Protein AF-A0A3P6Z8D6-F1 (afdb_monomer_lite)

Secondary structure (DSSP, 8-state):
------EEEEE--GGGTGGGHHHHHHHHHHHHHHHHHHT---S-SEEEEEEES--SSSEE--TTEEEEEHHHH---TTT--HHHHHHHHHHHHHHHHHHHHHHHHHHHHHHHHHH--S----------SHHHHHTTSSHIIIIIIIIIIIHHH--

Foldseek 3Di:
DDAQPAAEEEADDPVQVVQLVLLRVLLSVLQVVLCVVVVHHQPDSYAYEYEDCDDPDQWAQDASYTYGHCQLRGADPVPGDVVSVVSNSVVSNVSSVVSSVVVCCVVVVVVCVVVCPDDDDDDDDDDDDPVVVVVCPDCCNVPVCVPPPPVVVVD

Radius of gyration: 17.93 Å; chains: 1; bounding box: 48×35×44 Å

Structure (mmCIF, N/CA/C/O backbone):
data_AF-A0A3P6Z8D6-F1
#
_entry.id   AF-A0A3P6Z8D6-F1
#
loop_
_atom_site.group_PDB
_atom_site.id
_atom_site.type_symbol
_atom_site.label_atom_id
_atom_site.label_alt_id
_atom_site.label_comp_id
_atom_site.label_asym_id
_atom_site.label_entity_id
_atom_site.label_seq_id
_atom_site.pdbx_PDB_ins_code
_atom_site.Cartn_x
_atom_site.Cartn_y
_atom_site.Cartn_z
_atom_site.occupancy
_atom_site.B_iso_or_equiv
_atom_site.auth_seq_id
_atom_site.auth_comp_id
_atom_site.auth_asym_id
_atom_site.auth_atom_id
_atom_site.pdbx_PDB_model_num
ATOM 1 N N . MET A 1 1 ? -8.417 -19.947 -15.093 1.00 36.62 1 MET A N 1
ATOM 2 C CA . MET A 1 1 ? -7.262 -20.228 -14.216 1.00 36.62 1 MET A CA 1
ATOM 3 C C . MET A 1 1 ? -7.699 -19.864 -12.807 1.00 36.62 1 MET A C 1
ATOM 5 O O . MET A 1 1 ? -8.327 -18.826 -12.666 1.00 36.62 1 MET A O 1
ATOM 9 N N . ALA A 1 2 ? -7.530 -20.737 -11.813 1.00 39.41 2 ALA A N 1
ATOM 10 C CA . ALA A 1 2 ? -7.890 -20.403 -10.435 1.00 39.41 2 ALA A CA 1
ATOM 11 C C . ALA A 1 2 ? -6.704 -19.657 -9.815 1.00 39.41 2 ALA A C 1
ATOM 13 O O . ALA A 1 2 ? -5.696 -20.289 -9.508 1.00 39.41 2 ALA A O 1
ATOM 14 N N . PHE A 1 3 ? -6.798 -18.332 -9.718 1.00 51.72 3 PHE A N 1
ATOM 15 C CA . PHE A 1 3 ? -5.825 -17.532 -8.978 1.00 51.72 3 PHE A CA 1
ATOM 16 C C . PHE A 1 3 ? -5.919 -17.913 -7.494 1.00 51.72 3 PHE A C 1
ATOM 18 O O . PHE A 1 3 ? -7.019 -18.096 -6.960 1.00 51.72 3 PHE A O 1
ATOM 25 N N . LEU A 1 4 ? -4.771 -18.156 -6.856 1.00 52.88 4 LEU A N 1
ATOM 26 C CA . LEU A 1 4 ? -4.714 -18.478 -5.433 1.00 52.88 4 LEU A CA 1
ATOM 27 C C . LEU A 1 4 ? -5.310 -17.300 -4.649 1.00 52.88 4 LEU A C 1
ATOM 29 O O . LEU A 1 4 ? -4.964 -16.153 -4.894 1.00 52.88 4 LEU A O 1
ATOM 33 N N . CYS A 1 5 ? -6.191 -17.573 -3.686 1.00 60.53 5 CYS A N 1
ATOM 34 C CA . CYS A 1 5 ? -6.684 -16.538 -2.781 1.00 60.53 5 CYS A CA 1
ATOM 35 C C . CYS A 1 5 ? -5.549 -16.140 -1.827 1.00 60.53 5 CYS A C 1
ATOM 37 O O . CYS A 1 5 ? -5.346 -16.798 -0.806 1.00 60.53 5 CYS A O 1
ATOM 39 N N . ILE A 1 6 ? -4.805 -15.091 -2.173 1.00 74.25 6 ILE A N 1
ATOM 40 C CA . ILE A 1 6 ? -3.710 -14.559 -1.355 1.00 74.25 6 ILE A CA 1
ATOM 41 C C . ILE A 1 6 ? -4.269 -14.123 0.001 1.00 74.25 6 ILE A C 1
ATOM 43 O O . ILE A 1 6 ? -5.298 -13.441 0.089 1.00 74.25 6 ILE A O 1
ATOM 47 N N . GLN A 1 7 ? -3.600 -14.523 1.082 1.00 84.06 7 GLN A N 1
ATOM 48 C CA . GLN A 1 7 ? -3.992 -14.121 2.424 1.00 84.06 7 GLN A CA 1
ATOM 49 C C . GLN A 1 7 ? -3.543 -12.682 2.684 1.00 84.06 7 GLN A C 1
ATOM 51 O O . GLN A 1 7 ? -2.370 -12.416 2.938 1.00 84.06 7 GLN A O 1
ATOM 56 N N . PHE A 1 8 ? -4.494 -11.754 2.646 1.00 89.44 8 PHE A N 1
ATOM 57 C CA . PHE A 1 8 ? -4.238 -10.343 2.900 1.00 89.44 8 PHE A CA 1
ATOM 58 C C . PHE A 1 8 ? -4.706 -9.944 4.302 1.00 89.44 8 PHE A C 1
ATOM 60 O O . PHE A 1 8 ? -5.876 -10.154 4.640 1.00 89.44 8 PHE A O 1
ATOM 67 N N . THR A 1 9 ? -3.819 -9.350 5.102 1.00 93.56 9 THR A N 1
ATOM 68 C CA . THR A 1 9 ? -4.117 -8.955 6.490 1.00 93.56 9 THR A CA 1
ATOM 69 C C . THR A 1 9 ? -3.678 -7.522 6.753 1.00 93.56 9 THR A C 1
ATOM 71 O O . THR A 1 9 ? -2.640 -7.084 6.263 1.00 93.56 9 THR A O 1
ATOM 74 N N . VAL A 1 10 ? -4.447 -6.792 7.564 1.00 94.88 10 VAL A N 1
ATOM 75 C CA . VAL A 1 10 ? -4.071 -5.454 8.034 1.00 94.88 10 VAL A CA 1
ATOM 76 C C . VAL A 1 10 ? -3.938 -5.458 9.550 1.00 94.88 10 VAL A C 1
ATOM 78 O O . VAL A 1 10 ? -4.840 -5.883 10.270 1.00 94.88 10 VAL A O 1
ATOM 81 N N . TRP A 1 11 ? -2.799 -4.973 10.026 1.00 95.44 11 TRP A N 1
ATOM 82 C CA . TRP A 1 11 ? -2.441 -4.857 11.428 1.00 95.44 11 TRP A CA 1
ATOM 83 C C . TRP A 1 11 ? -2.478 -3.388 11.821 1.00 95.44 11 TRP A C 1
ATOM 85 O O . TRP A 1 11 ? -1.777 -2.558 11.247 1.00 95.44 11 TRP A O 1
ATOM 95 N N . ALA A 1 12 ? -3.291 -3.063 12.816 1.00 94.94 12 ALA A N 1
ATOM 96 C CA . ALA A 1 12 ? -3.405 -1.720 13.363 1.00 94.94 12 ALA A CA 1
ATOM 97 C C . ALA A 1 12 ? -3.603 -1.795 14.877 1.00 94.94 12 ALA A C 1
ATOM 99 O O . ALA A 1 12 ? -3.848 -2.869 15.439 1.00 94.94 12 ALA A O 1
ATOM 100 N N . ARG A 1 13 ? -3.510 -0.646 15.552 1.00 93.44 13 ARG A N 1
ATOM 101 C CA . ARG A 1 13 ? -3.889 -0.570 16.963 1.00 93.44 13 ARG A CA 1
ATOM 102 C C . ARG A 1 13 ? -5.370 -0.955 17.137 1.00 93.44 13 ARG A C 1
ATOM 104 O O . ARG A 1 13 ? -6.168 -0.685 16.237 1.00 93.44 13 ARG A O 1
ATOM 111 N N . PRO A 1 14 ? -5.761 -1.563 18.274 1.00 91.69 14 PRO A N 1
ATOM 112 C CA . PRO A 1 14 ? -7.126 -2.061 18.467 1.00 91.69 14 PRO A CA 1
ATOM 113 C C . PRO A 1 14 ? -8.220 -0.999 18.294 1.00 91.69 14 PRO A C 1
ATOM 115 O O . PRO A 1 14 ? -9.321 -1.321 17.863 1.00 91.69 14 PRO A O 1
ATOM 118 N N . ASP A 1 15 ? -7.917 0.261 18.605 1.00 92.69 15 ASP A N 1
ATOM 119 C CA . ASP A 1 15 ? -8.805 1.416 18.442 1.00 92.69 15 ASP A CA 1
ATOM 120 C C . ASP A 1 15 ? -9.022 1.831 16.977 1.00 92.69 15 ASP A C 1
ATOM 122 O O . ASP A 1 15 ? -9.997 2.516 16.681 1.00 92.69 15 ASP A O 1
ATOM 126 N N . LEU A 1 16 ? -8.148 1.404 16.061 1.00 90.56 16 LEU A N 1
ATOM 127 C CA . LEU A 1 16 ? -8.155 1.791 14.646 1.00 90.56 16 LEU A CA 1
ATOM 128 C C . LEU A 1 16 ? -8.543 0.650 13.696 1.00 9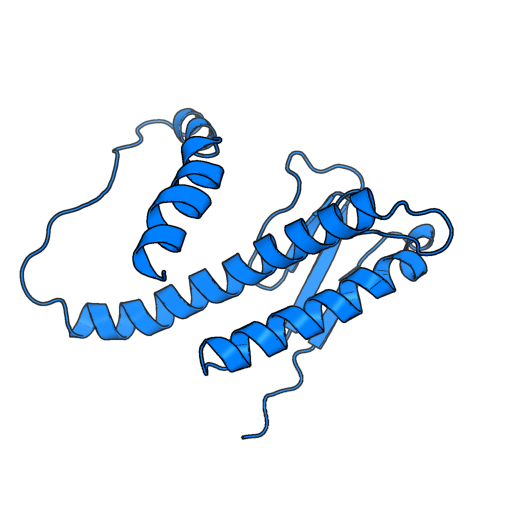0.56 16 LEU A C 1
ATOM 130 O O . LEU A 1 16 ? -8.582 0.856 12.485 1.00 90.56 16 LEU A O 1
ATOM 134 N N . ILE A 1 17 ? -8.828 -0.548 14.215 1.00 90.00 17 ILE A N 1
ATOM 135 C CA . ILE A 1 17 ? -9.023 -1.746 13.386 1.00 90.00 17 ILE A CA 1
ATOM 136 C C . ILE A 1 17 ? -10.225 -1.635 12.438 1.00 90.00 17 ILE A C 1
ATOM 138 O O . ILE A 1 17 ? -10.153 -2.084 11.300 1.00 90.00 17 ILE A O 1
ATOM 142 N N . THR A 1 18 ? -11.303 -0.974 12.862 1.00 90.56 18 THR A N 1
ATOM 143 C CA . THR A 1 18 ? -12.493 -0.737 12.028 1.00 90.56 18 THR A CA 1
ATOM 144 C C . THR A 1 18 ? -12.193 0.209 10.867 1.00 90.56 18 THR A C 1
ATOM 146 O O . THR A 1 18 ? -12.662 0.005 9.754 1.00 90.56 18 THR A O 1
ATOM 149 N N . ALA A 1 19 ? -11.345 1.213 11.088 1.00 90.62 19 ALA A N 1
ATOM 150 C CA . ALA A 1 19 ? -10.907 2.142 10.048 1.00 90.62 19 ALA A CA 1
ATOM 151 C C . ALA A 1 19 ? -9.837 1.541 9.107 1.00 90.62 19 ALA A C 1
ATOM 153 O O . ALA A 1 19 ? -9.450 2.169 8.121 1.00 90.62 19 ALA A O 1
ATOM 154 N N . ALA A 1 20 ? -9.353 0.327 9.392 1.00 92.88 20 ALA A N 1
ATOM 155 C CA . ALA A 1 20 ? -8.427 -0.410 8.535 1.00 92.88 20 ALA A CA 1
ATOM 156 C C . ALA A 1 20 ? -9.139 -1.266 7.466 1.00 92.88 20 ALA A C 1
ATOM 158 O O . ALA A 1 20 ? -8.488 -1.736 6.533 1.00 92.88 20 ALA A O 1
ATOM 159 N N . GLU A 1 21 ? -10.463 -1.449 7.561 1.00 92.75 21 GLU A N 1
ATOM 160 C CA . GLU A 1 21 ? -11.252 -2.250 6.609 1.00 92.75 21 GLU A CA 1
ATOM 161 C C . GLU A 1 21 ? -11.130 -1.727 5.173 1.00 92.75 21 GLU A C 1
ATOM 163 O O . GLU A 1 21 ? -10.927 -2.502 4.240 1.00 92.75 21 GLU A O 1
ATOM 168 N N . PHE A 1 22 ? -11.136 -0.401 4.999 1.00 92.88 22 PHE A N 1
ATOM 169 C CA . PHE A 1 22 ? -10.933 0.221 3.691 1.00 92.88 22 PHE A CA 1
ATOM 170 C C . PHE A 1 22 ? -9.600 -0.189 3.051 1.00 92.88 22 PHE A C 1
ATOM 172 O O . PHE A 1 22 ? -9.546 -0.497 1.861 1.00 92.88 22 PHE A O 1
ATOM 179 N N . ALA A 1 23 ? -8.526 -0.215 3.843 1.00 94.19 23 ALA A N 1
ATOM 180 C CA . ALA A 1 23 ? -7.202 -0.584 3.366 1.00 94.19 23 ALA A CA 1
ATOM 181 C C . ALA A 1 23 ? -7.141 -2.066 2.963 1.00 94.19 23 ALA A C 1
ATOM 183 O O . ALA A 1 23 ? -6.550 -2.400 1.938 1.00 94.19 23 ALA A O 1
ATOM 184 N N . LEU A 1 24 ? -7.791 -2.943 3.736 1.00 93.62 24 LEU A N 1
ATOM 185 C CA . LEU A 1 24 ? -7.881 -4.376 3.454 1.00 93.62 24 LEU A CA 1
ATOM 186 C C . LEU A 1 24 ? -8.569 -4.654 2.110 1.00 93.62 24 LEU A C 1
ATOM 188 O O . LEU A 1 24 ? -8.048 -5.418 1.295 1.00 93.62 24 LEU A O 1
ATOM 192 N N . ASP A 1 25 ? -9.727 -4.039 1.879 1.00 93.62 25 ASP A N 1
ATOM 193 C CA . ASP A 1 25 ? -10.503 -4.253 0.655 1.00 93.62 25 ASP A CA 1
ATOM 194 C C . ASP A 1 25 ? -9.805 -3.659 -0.571 1.00 93.62 25 ASP A C 1
ATOM 196 O O . ASP A 1 25 ? -9.755 -4.278 -1.641 1.00 93.62 25 ASP A O 1
ATOM 200 N N . LEU A 1 26 ? -9.209 -2.476 -0.407 1.00 93.56 26 LEU A N 1
ATOM 201 C CA . LEU A 1 26 ? -8.453 -1.833 -1.468 1.00 93.56 26 LEU A CA 1
ATOM 202 C C . LEU A 1 26 ? -7.209 -2.646 -1.849 1.00 93.56 26 LEU A C 1
ATOM 204 O O . LEU A 1 26 ? -6.977 -2.864 -3.036 1.00 93.56 26 LEU A O 1
ATOM 208 N N . GLY A 1 27 ? -6.447 -3.140 -0.869 1.00 91.62 27 GLY A N 1
ATOM 209 C CA . GLY A 1 27 ? -5.241 -3.932 -1.117 1.00 91.62 27 GLY A CA 1
ATOM 210 C C . GLY A 1 27 ? -5.522 -5.194 -1.935 1.00 91.62 27 GLY A C 1
ATOM 211 O O . GLY A 1 27 ? -4.846 -5.448 -2.930 1.00 91.62 27 GLY A O 1
ATOM 212 N N . LYS A 1 28 ? -6.591 -5.928 -1.596 1.00 91.44 28 LYS A N 1
ATOM 213 C CA . LYS A 1 28 ? -7.048 -7.089 -2.383 1.00 91.44 28 LYS A CA 1
ATOM 214 C C . LYS A 1 28 ? -7.424 -6.709 -3.812 1.00 91.44 28 LYS A C 1
ATOM 216 O O . LYS A 1 28 ? -7.095 -7.426 -4.750 1.00 91.44 28 LYS A O 1
ATOM 221 N N . THR A 1 29 ? -8.120 -5.585 -3.975 1.00 92.06 29 THR A N 1
ATOM 222 C CA . THR A 1 29 ? -8.548 -5.102 -5.295 1.00 92.06 29 THR A CA 1
ATOM 223 C C . THR A 1 29 ? -7.347 -4.762 -6.178 1.00 92.06 29 THR A C 1
ATOM 225 O O . THR A 1 29 ? -7.339 -5.122 -7.351 1.00 92.06 29 THR A O 1
ATOM 228 N N . ILE A 1 30 ? -6.332 -4.099 -5.619 1.00 90.62 30 ILE A N 1
ATOM 229 C CA . ILE A 1 30 ? -5.126 -3.691 -6.351 1.00 90.62 30 ILE A CA 1
ATOM 230 C C . ILE A 1 30 ? -4.290 -4.904 -6.761 1.00 90.62 30 ILE A C 1
ATOM 232 O O . ILE A 1 30 ? -3.863 -4.968 -7.908 1.00 90.62 30 ILE A O 1
ATOM 236 N N . ILE A 1 31 ? -4.093 -5.877 -5.865 1.00 87.38 31 ILE A N 1
ATOM 237 C CA . ILE A 1 31 ? -3.351 -7.099 -6.205 1.00 87.38 31 ILE A CA 1
ATOM 238 C C . ILE A 1 31 ? -4.046 -7.851 -7.339 1.00 87.38 31 ILE A C 1
ATOM 240 O O . ILE A 1 31 ? -3.403 -8.148 -8.338 1.00 87.38 31 ILE A O 1
ATOM 244 N N . ASN A 1 32 ? -5.360 -8.080 -7.239 1.00 87.88 32 ASN A N 1
ATOM 245 C CA . ASN A 1 32 ? -6.105 -8.746 -8.312 1.00 87.88 32 ASN A CA 1
ATOM 246 C C . ASN A 1 32 ? -5.977 -7.983 -9.641 1.00 87.88 32 ASN A C 1
ATOM 248 O O . ASN A 1 32 ? -5.815 -8.591 -10.693 1.00 87.88 32 ASN A O 1
ATOM 252 N N . PHE A 1 33 ? -6.018 -6.645 -9.595 1.00 88.00 33 PHE A N 1
ATOM 253 C CA . PHE A 1 33 ? -5.803 -5.816 -10.779 1.00 88.00 33 PHE A CA 1
ATOM 254 C C . PHE A 1 33 ? -4.417 -6.041 -11.393 1.00 88.00 33 PHE A C 1
ATOM 256 O O . PHE A 1 33 ? -4.324 -6.167 -12.610 1.00 88.00 33 PHE A O 1
ATOM 263 N N . PHE A 1 34 ? -3.351 -6.091 -10.592 1.00 84.50 34 PHE A N 1
ATOM 264 C CA . PHE A 1 34 ? -2.002 -6.316 -11.109 1.00 84.50 34 PHE A CA 1
ATOM 265 C C . PHE A 1 34 ? -1.781 -7.747 -11.601 1.00 84.50 34 PHE A C 1
ATOM 267 O O . PHE A 1 34 ? -1.142 -7.918 -12.639 1.00 84.50 34 PHE A O 1
ATOM 274 N N . GLU A 1 35 ? -2.351 -8.753 -10.933 1.00 84.12 35 GLU A N 1
ATOM 275 C CA . GLU A 1 35 ? -2.328 -10.137 -11.420 1.00 84.12 35 GLU A CA 1
ATOM 276 C C . GLU A 1 35 ? -2.981 -10.253 -12.803 1.00 84.12 35 GLU A C 1
ATOM 278 O O . GLU A 1 35 ? -2.404 -10.845 -13.719 1.00 84.12 35 GLU A O 1
ATOM 283 N N . ASP A 1 36 ? -4.154 -9.635 -12.973 1.00 86.12 36 ASP A N 1
ATOM 284 C CA . ASP A 1 36 ? -4.867 -9.598 -14.251 1.00 86.12 36 ASP A CA 1
ATOM 285 C C . ASP A 1 36 ? -4.108 -8.772 -15.302 1.00 86.12 36 ASP A C 1
ATOM 287 O O . ASP A 1 36 ? -4.031 -9.162 -16.465 1.00 86.12 36 ASP A O 1
ATOM 291 N N . TYR A 1 37 ? -3.537 -7.630 -14.908 1.00 84.00 37 TYR A N 1
ATOM 292 C CA . TYR A 1 37 ? -2.860 -6.705 -15.818 1.00 84.00 37 TYR A CA 1
ATOM 293 C C . TYR A 1 37 ? -1.537 -7.260 -16.355 1.00 84.00 37 TYR A C 1
ATOM 295 O O . TYR A 1 37 ? -1.243 -7.113 -17.541 1.00 84.00 37 TYR A O 1
ATOM 303 N N . PHE A 1 38 ? -0.729 -7.881 -15.494 1.00 80.44 38 PHE A N 1
ATOM 304 C CA . PHE A 1 38 ? 0.548 -8.480 -15.887 1.00 80.44 38 PHE A CA 1
ATOM 305 C C . PHE A 1 38 ? 0.409 -9.928 -16.365 1.00 80.44 38 PHE A C 1
ATOM 307 O O . PHE A 1 38 ? 1.390 -10.487 -16.851 1.00 80.44 38 PHE A O 1
ATOM 314 N N . GLU A 1 39 ? -0.779 -10.527 -16.237 1.00 83.38 39 GLU A N 1
ATOM 315 C CA . GLU A 1 39 ? -1.048 -11.945 -16.509 1.00 83.38 39 GLU A CA 1
ATOM 316 C C . GLU A 1 39 ? -0.111 -12.888 -15.731 1.00 83.38 39 GLU A C 1
ATOM 318 O O . GLU A 1 39 ? 0.271 -13.967 -16.196 1.00 83.38 39 GLU A O 1
ATOM 323 N N . LEU A 1 40 ? 0.276 -12.481 -14.522 1.00 80.62 40 LEU A N 1
ATOM 324 C CA . LEU A 1 40 ? 1.174 -13.231 -13.659 1.00 80.62 40 LEU A CA 1
ATOM 325 C C . LEU A 1 40 ? 0.576 -13.351 -12.262 1.00 80.62 40 LEU A C 1
ATOM 327 O O . LEU A 1 40 ? 0.091 -12.378 -11.700 1.00 80.62 40 LEU A O 1
ATOM 331 N N . ALA A 1 41 ? 0.656 -14.550 -11.688 1.00 82.69 41 ALA A N 1
ATOM 332 C CA . ALA A 1 41 ? 0.220 -14.766 -10.317 1.00 82.69 41 ALA A CA 1
ATOM 333 C C . ALA A 1 41 ? 1.169 -14.072 -9.336 1.00 82.69 41 ALA A C 1
ATOM 335 O O . ALA A 1 41 ? 2.394 -14.144 -9.490 1.00 82.69 41 ALA A O 1
ATOM 336 N N . TYR A 1 42 ? 0.601 -13.472 -8.298 1.00 82.12 42 TYR A N 1
ATOM 337 C CA . TYR A 1 42 ? 1.358 -12.877 -7.215 1.00 82.12 42 TYR A CA 1
ATOM 338 C C . TYR A 1 42 ? 2.222 -13.955 -6.533 1.00 82.12 42 TYR A C 1
ATOM 340 O O . TYR A 1 42 ? 1.738 -15.053 -6.236 1.00 82.12 42 TYR A O 1
ATOM 348 N N . PRO A 1 43 ? 3.514 -13.690 -6.278 1.00 78.94 43 PRO A N 1
ATOM 349 C CA . PRO A 1 43 ? 4.459 -14.731 -5.870 1.00 78.94 43 PRO A CA 1
ATOM 350 C C . PRO A 1 43 ? 4.277 -15.217 -4.432 1.00 78.94 43 PRO A C 1
ATOM 352 O O . PRO A 1 43 ? 4.765 -16.296 -4.092 1.00 78.94 43 PRO A O 1
ATOM 355 N N . LEU A 1 44 ? 3.662 -14.410 -3.566 1.00 84.44 44 LEU A N 1
ATOM 356 C CA . LEU A 1 44 ? 3.554 -14.713 -2.144 1.00 84.44 44 LEU A CA 1
ATOM 357 C C . LEU A 1 44 ? 2.171 -15.251 -1.795 1.00 84.44 44 LEU A C 1
ATOM 359 O O . LEU A 1 44 ? 1.147 -14.761 -2.255 1.00 84.44 44 LEU A O 1
ATOM 363 N N . GLU A 1 45 ? 2.143 -16.211 -0.877 1.00 86.00 45 GLU A N 1
ATOM 364 C CA . GLU A 1 45 ? 0.892 -16.758 -0.343 1.00 86.00 45 GLU A CA 1
ATOM 365 C C . GLU A 1 45 ? 0.175 -15.772 0.595 1.00 86.00 45 GLU A C 1
ATOM 367 O O . GLU A 1 45 ? -1.026 -15.907 0.844 1.00 86.00 45 GLU A O 1
ATOM 372 N N . LYS A 1 46 ? 0.906 -14.775 1.118 1.00 88.50 46 LYS A N 1
ATOM 373 C CA . LYS A 1 46 ? 0.378 -13.755 2.023 1.00 88.50 46 LYS A CA 1
ATOM 374 C C . LYS A 1 46 ? 1.040 -12.389 1.847 1.00 88.50 46 LYS A C 1
ATOM 376 O O . LYS A 1 46 ? 2.235 -12.316 1.560 1.00 88.50 46 LYS A O 1
ATOM 381 N N . THR A 1 47 ? 0.276 -11.348 2.165 1.00 91.50 47 THR A N 1
ATOM 382 C CA . THR A 1 47 ? 0.757 -9.967 2.291 1.00 91.50 47 THR A CA 1
ATOM 383 C C . THR A 1 47 ? 0.129 -9.315 3.514 1.00 91.50 47 THR A C 1
ATOM 385 O O . THR A 1 47 ? -1.093 -9.305 3.682 1.00 91.50 47 THR A O 1
ATOM 388 N N . ASP A 1 48 ? 0.976 -8.769 4.380 1.00 94.69 48 ASP A N 1
ATOM 389 C CA . ASP A 1 48 ? 0.571 -8.050 5.581 1.00 94.69 48 ASP A CA 1
ATOM 390 C C . ASP A 1 48 ? 0.765 -6.536 5.372 1.00 94.69 48 ASP A C 1
ATOM 392 O O . ASP A 1 48 ? 1.800 -6.112 4.868 1.00 94.69 48 ASP A O 1
ATOM 396 N N . MET A 1 49 ? -0.200 -5.710 5.788 1.00 95.12 49 MET A N 1
ATOM 397 C CA . MET A 1 49 ? -0.030 -4.256 5.915 1.00 95.12 49 MET A CA 1
ATOM 398 C C . MET A 1 49 ? -0.018 -3.867 7.390 1.00 95.12 49 MET A C 1
ATOM 400 O O . MET A 1 49 ? -0.955 -4.185 8.116 1.00 95.12 49 MET A O 1
ATOM 404 N N . LEU A 1 50 ? 1.019 -3.173 7.846 1.00 95.31 50 LEU A N 1
ATOM 405 C CA . LEU A 1 50 ? 1.194 -2.782 9.242 1.00 95.31 50 LEU A CA 1
ATOM 406 C C . LEU A 1 50 ? 1.110 -1.263 9.399 1.00 95.31 50 LEU A C 1
ATOM 408 O O . LEU A 1 50 ? 1.968 -0.537 8.901 1.00 95.31 50 LEU A O 1
ATOM 412 N N . ALA A 1 51 ? 0.121 -0.787 10.153 1.00 94.88 51 ALA A N 1
ATOM 413 C CA . ALA A 1 51 ? 0.027 0.604 10.575 1.00 94.88 51 ALA A CA 1
ATOM 414 C C . ALA A 1 51 ? 0.899 0.854 11.811 1.00 94.88 51 ALA A C 1
ATOM 416 O O . ALA A 1 51 ? 0.680 0.260 12.870 1.00 94.88 51 ALA A O 1
ATOM 417 N N . VAL A 1 52 ? 1.854 1.777 11.699 1.00 93.75 52 VAL A N 1
ATOM 418 C CA . VAL A 1 52 ? 2.700 2.222 12.811 1.00 93.75 52 VAL A CA 1
ATOM 419 C C . VAL A 1 52 ? 2.428 3.694 13.177 1.00 93.75 52 VAL A C 1
ATOM 421 O O . VAL A 1 52 ? 2.331 4.546 12.284 1.00 93.75 52 VAL A O 1
ATOM 424 N N . PRO A 1 53 ? 2.344 4.045 14.481 1.00 88.06 53 PRO A N 1
ATOM 425 C CA . PRO A 1 53 ? 2.075 5.422 14.920 1.00 88.06 53 PRO A CA 1
ATOM 426 C C . PRO A 1 53 ? 3.168 6.415 14.511 1.00 88.06 53 PRO A C 1
ATOM 428 O O . PRO A 1 53 ? 2.905 7.582 14.212 1.00 88.06 53 PRO A O 1
ATOM 431 N N . HIS A 1 54 ? 4.419 5.952 14.509 1.00 83.88 54 HIS A N 1
ATOM 432 C CA . HIS A 1 54 ? 5.592 6.762 14.212 1.00 83.88 54 HIS A CA 1
ATOM 433 C C . HIS A 1 54 ? 6.481 6.045 13.203 1.00 83.88 54 HIS A C 1
ATOM 435 O O . HIS A 1 54 ? 7.083 5.018 13.504 1.00 83.88 54 HIS A O 1
ATOM 441 N N . PHE A 1 55 ? 6.568 6.623 12.009 1.00 82.00 55 PHE A N 1
ATOM 442 C CA . PHE A 1 55 ? 7.418 6.147 10.92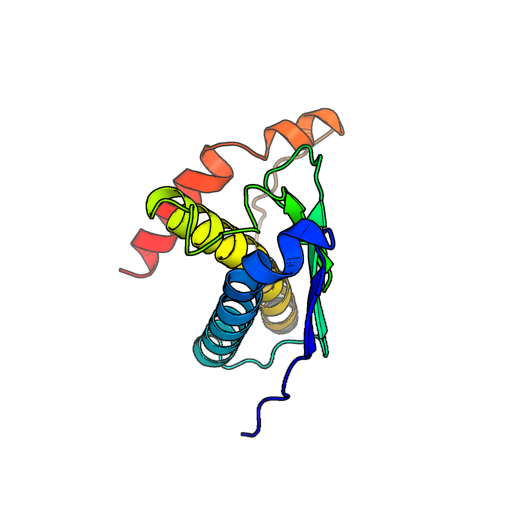7 1.00 82.00 55 PHE A CA 1
ATOM 443 C C . PHE A 1 55 ? 8.029 7.341 10.213 1.00 82.00 55 PHE A C 1
ATOM 445 O O . PHE A 1 55 ? 7.322 8.319 9.978 1.00 82.00 55 PHE A O 1
ATOM 452 N N . ALA A 1 56 ? 9.326 7.296 9.904 1.00 76.88 56 ALA A N 1
ATOM 453 C CA . ALA A 1 56 ? 10.014 8.423 9.275 1.00 76.88 56 ALA A CA 1
ATOM 454 C C . ALA A 1 56 ? 9.483 8.679 7.856 1.00 76.88 56 ALA A C 1
ATOM 456 O O . ALA A 1 56 ? 9.151 9.817 7.520 1.00 76.88 56 ALA A O 1
ATOM 457 N N . ALA A 1 57 ? 9.302 7.613 7.075 1.00 78.19 57 ALA A N 1
ATOM 458 C CA . ALA A 1 57 ? 8.703 7.665 5.747 1.00 78.19 57 ALA A CA 1
ATOM 459 C C . ALA A 1 57 ? 7.160 7.666 5.799 1.00 78.19 57 ALA A C 1
ATOM 461 O O . ALA A 1 57 ? 6.540 7.606 6.871 1.00 78.19 57 ALA A O 1
ATOM 462 N N . GLY A 1 58 ? 6.535 7.803 4.626 1.00 77.38 58 GLY A N 1
ATOM 463 C CA . GLY A 1 58 ? 5.085 7.667 4.459 1.00 77.38 58 GLY A CA 1
ATOM 464 C C . GLY A 1 58 ? 4.6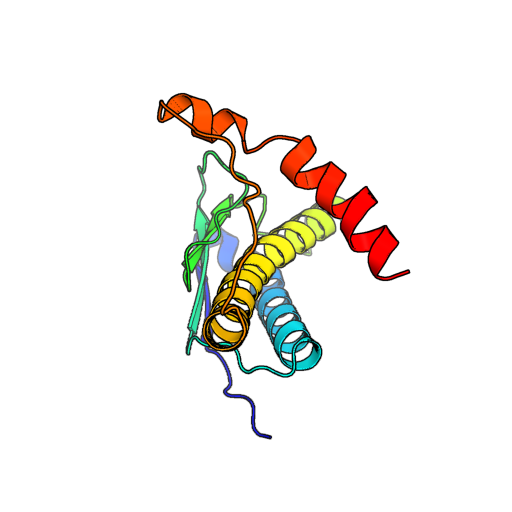39 6.206 4.506 1.00 77.38 58 GLY A C 1
ATOM 465 O O . GLY A 1 58 ? 3.652 5.894 5.173 1.00 77.38 58 GLY A O 1
ATOM 466 N N . ALA A 1 59 ? 5.396 5.332 3.853 1.00 87.44 59 ALA A N 1
ATOM 467 C CA . ALA A 1 59 ? 5.287 3.883 3.896 1.00 87.44 59 ALA A CA 1
ATOM 468 C C . ALA A 1 59 ? 6.613 3.260 3.413 1.00 87.44 59 ALA A C 1
ATOM 470 O O . ALA A 1 59 ? 7.563 4.006 3.154 1.00 87.44 59 ALA A O 1
ATOM 471 N N . MET A 1 60 ? 6.707 1.933 3.439 1.00 88.50 60 MET A N 1
ATOM 472 C CA . MET A 1 60 ? 7.867 1.160 3.008 1.00 88.50 60 MET A CA 1
ATOM 473 C C . MET A 1 60 ? 7.434 -0.230 2.525 1.00 88.50 60 MET A C 1
ATOM 475 O O . MET A 1 60 ? 6.709 -0.959 3.215 1.00 88.50 60 MET A O 1
ATOM 479 N N . GLU A 1 61 ? 7.969 -0.608 1.375 1.00 86.88 61 GLU A N 1
ATOM 480 C CA . GLU A 1 61 ? 7.589 -1.739 0.540 1.00 86.88 61 GLU A CA 1
ATOM 481 C C . GLU A 1 61 ? 8.268 -3.069 0.921 1.00 86.88 61 GLU A C 1
ATOM 483 O O . GLU A 1 61 ? 8.664 -3.852 0.051 1.00 86.88 61 GLU A O 1
ATOM 488 N N . ASN A 1 62 ? 8.447 -3.373 2.214 1.00 87.81 62 ASN A N 1
ATOM 489 C CA . ASN A 1 62 ? 9.113 -4.630 2.577 1.00 87.81 62 ASN A CA 1
ATOM 490 C C . ASN A 1 62 ? 8.315 -5.829 2.036 1.00 87.81 62 ASN A C 1
ATOM 492 O O . ASN A 1 62 ? 7.095 -5.912 2.185 1.00 87.81 62 ASN A O 1
ATOM 496 N N . TRP A 1 63 ? 9.017 -6.783 1.423 1.00 84.38 63 TRP A N 1
ATOM 497 C CA . TRP A 1 63 ? 8.362 -7.845 0.664 1.00 84.38 63 TRP A CA 1
ATOM 498 C C . TRP A 1 63 ? 7.474 -8.732 1.549 1.00 84.38 63 TRP A C 1
ATOM 500 O O . TRP A 1 63 ? 7.964 -9.390 2.470 1.00 84.38 63 TRP A O 1
ATOM 510 N N . GLY A 1 64 ? 6.164 -8.725 1.286 1.00 85.50 64 GLY A N 1
ATOM 511 C CA . GLY A 1 64 ? 5.151 -9.449 2.064 1.00 85.50 64 GLY A CA 1
ATOM 512 C C . GLY A 1 64 ? 4.766 -8.807 3.406 1.00 85.50 64 GLY A C 1
ATOM 513 O O . GLY A 1 64 ? 3.865 -9.316 4.074 1.00 85.50 64 GLY A O 1
ATOM 514 N N . LEU A 1 65 ? 5.403 -7.698 3.801 1.00 92.25 65 LEU A N 1
ATOM 515 C CA . LEU A 1 65 ? 5.074 -6.914 4.996 1.00 92.25 65 LEU A CA 1
ATOM 516 C C . LEU A 1 65 ? 5.209 -5.417 4.701 1.00 92.25 65 LEU A C 1
ATOM 518 O O . LEU A 1 65 ? 6.221 -4.791 4.999 1.00 92.25 65 LEU A O 1
ATOM 522 N N . LEU A 1 66 ? 4.161 -4.826 4.157 1.00 93.44 66 LEU A N 1
ATOM 523 C CA . LEU A 1 66 ? 4.119 -3.406 3.850 1.00 93.44 66 LEU A CA 1
ATOM 524 C C . LEU A 1 66 ? 3.949 -2.599 5.144 1.00 93.44 66 LEU A C 1
ATOM 526 O O . LEU A 1 66 ? 3.020 -2.840 5.920 1.00 93.44 66 LEU A O 1
ATOM 530 N N . ILE A 1 67 ? 4.836 -1.640 5.400 1.00 93.19 67 ILE A N 1
ATOM 531 C CA . ILE A 1 67 ? 4.812 -0.825 6.621 1.00 93.19 67 ILE A CA 1
ATOM 532 C C . ILE A 1 67 ? 4.313 0.567 6.266 1.00 93.19 67 ILE A C 1
ATOM 534 O O . ILE A 1 67 ? 4.873 1.227 5.404 1.00 93.19 67 ILE A O 1
ATOM 538 N N . PHE A 1 68 ? 3.299 1.054 6.970 1.00 94.56 68 PHE A N 1
ATOM 539 C CA . PHE A 1 68 ? 2.702 2.359 6.714 1.00 94.56 68 PHE A CA 1
ATOM 540 C C . PHE A 1 68 ? 2.658 3.203 7.973 1.00 94.56 68 PHE A C 1
ATOM 542 O O . PHE A 1 68 ? 2.420 2.708 9.076 1.00 94.56 68 PHE A O 1
ATOM 549 N N . ARG A 1 69 ? 2.761 4.520 7.805 1.00 93.69 69 ARG A N 1
ATOM 550 C CA . ARG A 1 69 ? 2.303 5.436 8.847 1.00 93.69 69 ARG A CA 1
ATOM 551 C C . ARG A 1 69 ? 0.782 5.309 8.987 1.00 93.69 69 ARG A C 1
ATOM 553 O O . ARG A 1 69 ? 0.070 5.216 7.995 1.00 93.69 69 ARG A O 1
ATOM 560 N N . GLU A 1 70 ? 0.249 5.390 10.203 1.00 92.69 70 GLU A N 1
ATOM 561 C CA . GLU A 1 70 ? -1.212 5.338 10.416 1.00 92.69 70 GLU A CA 1
ATOM 562 C C . GLU A 1 70 ? -1.986 6.325 9.524 1.00 92.69 70 GLU A C 1
ATOM 564 O O . GLU A 1 70 ? -2.991 5.961 8.925 1.00 92.69 70 GLU A O 1
ATOM 569 N N . ALA A 1 71 ? -1.468 7.543 9.348 1.00 89.81 71 ALA A N 1
ATOM 570 C CA . ALA A 1 71 ? -2.078 8.580 8.513 1.00 89.81 71 ALA A CA 1
ATOM 571 C C . ALA A 1 71 ? -2.112 8.271 6.999 1.00 89.81 71 ALA A C 1
ATOM 573 O O . ALA A 1 71 ? -2.750 9.010 6.250 1.00 89.81 71 ALA A O 1
ATOM 574 N N . THR A 1 72 ? -1.386 7.250 6.532 1.00 91.31 72 THR A N 1
ATOM 575 C CA . THR A 1 72 ? -1.325 6.831 5.121 1.00 91.31 72 THR A CA 1
ATOM 576 C C . THR A 1 72 ? -1.947 5.458 4.873 1.00 91.31 72 THR A C 1
ATOM 578 O O . THR A 1 72 ? -2.091 5.091 3.712 1.00 91.31 72 THR A O 1
ATOM 581 N N . LEU A 1 73 ? -2.374 4.744 5.922 1.00 93.12 73 LEU A N 1
ATOM 582 C CA . LEU A 1 73 ? -3.089 3.466 5.807 1.00 93.12 73 LEU A CA 1
ATOM 583 C C . LEU A 1 73 ? -4.533 3.538 6.305 1.00 93.12 73 LEU A C 1
ATOM 585 O O . LEU A 1 73 ? -5.414 2.904 5.736 1.00 93.12 73 LEU A O 1
ATOM 589 N N . ILE A 1 74 ? -4.781 4.284 7.380 1.00 93.75 74 ILE A N 1
ATOM 590 C CA . ILE A 1 74 ? -6.063 4.270 8.080 1.00 93.75 74 ILE A CA 1
ATOM 591 C C . ILE A 1 74 ? -6.976 5.356 7.516 1.00 93.75 74 ILE A C 1
ATOM 593 O O . ILE A 1 74 ? -6.603 6.530 7.454 1.00 93.75 74 ILE A O 1
ATOM 597 N N . TRP A 1 75 ? -8.198 4.970 7.147 1.00 94.19 75 TRP A N 1
ATOM 598 C CA . TRP A 1 75 ? -9.234 5.901 6.717 1.00 94.19 75 TRP A CA 1
ATOM 599 C C . TRP A 1 75 ? -10.587 5.504 7.304 1.00 94.19 75 TRP A C 1
ATOM 601 O O . TRP A 1 75 ? -11.120 4.438 7.010 1.00 94.19 75 TRP A O 1
ATOM 611 N N . ASP A 1 76 ? -11.149 6.385 8.130 1.00 90.50 76 ASP A N 1
ATOM 612 C CA . ASP A 1 76 ? -12.476 6.197 8.710 1.00 90.50 76 ASP A CA 1
ATOM 613 C C . ASP A 1 76 ? -13.553 6.794 7.785 1.00 90.50 76 ASP A C 1
ATOM 615 O O . ASP A 1 76 ? -13.500 7.995 7.504 1.00 90.50 76 ASP A O 1
ATOM 619 N N . PRO A 1 77 ? -14.556 6.017 7.339 1.00 87.44 77 PRO A N 1
ATOM 620 C CA . PRO A 1 77 ? -15.649 6.533 6.518 1.00 87.44 77 PRO A CA 1
ATOM 621 C C . PRO A 1 77 ? -16.553 7.550 7.226 1.00 87.44 77 PRO A C 1
ATOM 623 O O . PRO A 1 77 ? -17.259 8.292 6.544 1.00 87.44 77 PRO A O 1
ATOM 626 N N . VAL A 1 78 ? -16.573 7.591 8.564 1.00 86.94 78 VAL A N 1
ATOM 627 C CA . VAL A 1 78 ? -17.452 8.493 9.328 1.00 86.94 78 VAL A CA 1
ATOM 628 C C . VAL A 1 78 ? -16.832 9.879 9.491 1.00 86.94 78 VAL A C 1
ATOM 630 O O . VAL A 1 78 ? -17.517 10.887 9.319 1.00 86.94 78 VAL A O 1
ATOM 633 N N . SER A 1 79 ? -15.547 9.938 9.843 1.00 86.69 79 SER A N 1
ATOM 634 C CA . SER A 1 79 ? -14.837 11.195 10.119 1.00 86.69 79 SER A CA 1
ATOM 635 C C . SER A 1 79 ? -13.883 11.641 9.005 1.00 86.69 79 SER A C 1
ATOM 637 O O . SER A 1 79 ? -13.457 12.799 8.981 1.00 86.69 79 SER A O 1
ATOM 639 N N . GLY A 1 80 ? -13.531 10.744 8.084 1.00 83.56 80 GLY A N 1
ATOM 640 C CA . GLY A 1 80 ? -12.535 10.976 7.049 1.00 83.56 80 GLY A CA 1
ATOM 641 C C . GLY A 1 80 ? -13.016 11.898 5.932 1.00 83.56 80 GLY A C 1
ATOM 642 O O . GLY A 1 80 ? -14.158 11.852 5.483 1.00 83.56 80 GLY A O 1
ATOM 643 N N . ILE A 1 81 ? -12.097 12.719 5.427 1.00 90.50 81 ILE A N 1
ATOM 644 C CA . ILE A 1 81 ? -12.317 13.550 4.237 1.00 90.50 81 ILE A CA 1
ATOM 645 C C . ILE A 1 81 ? -11.879 12.813 2.965 1.00 90.50 81 ILE A C 1
ATOM 647 O O . ILE A 1 81 ? -10.967 11.984 2.994 1.00 90.50 81 ILE A O 1
ATOM 651 N N . GLU A 1 82 ? -12.469 13.170 1.824 1.00 88.62 82 GLU A N 1
ATOM 652 C CA . GLU A 1 82 ? -12.206 12.495 0.543 1.00 88.62 82 GLU A CA 1
ATOM 653 C C . GLU A 1 82 ? -10.744 12.629 0.082 1.00 88.62 82 GLU A C 1
ATOM 655 O O . GLU A 1 82 ? -10.154 11.684 -0.432 1.00 88.62 82 GLU A O 1
ATOM 660 N N . ASN A 1 83 ? -10.107 13.776 0.337 1.00 88.25 83 ASN A N 1
ATOM 661 C CA . ASN A 1 83 ? -8.690 13.972 0.008 1.00 88.25 83 ASN A CA 1
ATOM 662 C C . ASN A 1 83 ? -7.781 13.001 0.793 1.00 88.25 83 ASN A C 1
ATOM 664 O O . ASN A 1 83 ? -6.827 12.446 0.253 1.00 88.25 83 ASN A O 1
ATOM 668 N N . ALA A 1 84 ? -8.108 12.734 2.063 1.00 88.88 84 ALA A N 1
ATOM 669 C CA . ALA A 1 84 ? -7.376 11.753 2.860 1.00 88.88 84 ALA A CA 1
ATOM 670 C C . ALA A 1 84 ? -7.573 10.337 2.303 1.00 88.88 84 ALA A C 1
ATOM 672 O O . ALA A 1 84 ? -6.602 9.596 2.190 1.00 88.88 84 ALA A O 1
ATOM 673 N N . LYS A 1 85 ? -8.796 10.000 1.871 1.00 91.88 85 LYS A N 1
ATOM 674 C CA . LYS A 1 85 ? -9.101 8.722 1.216 1.00 91.88 85 LYS A CA 1
ATOM 675 C C . LYS A 1 85 ? -8.252 8.501 -0.034 1.00 91.88 85 LYS A C 1
ATOM 677 O O . LYS A 1 85 ? -7.629 7.454 -0.178 1.00 91.88 85 LYS A O 1
ATOM 682 N N . GLN A 1 86 ? -8.194 9.503 -0.914 1.00 90.44 86 GLN A N 1
ATOM 683 C CA . GLN A 1 86 ? -7.391 9.448 -2.138 1.00 90.44 86 GLN A CA 1
ATOM 684 C C . GLN A 1 86 ? -5.904 9.295 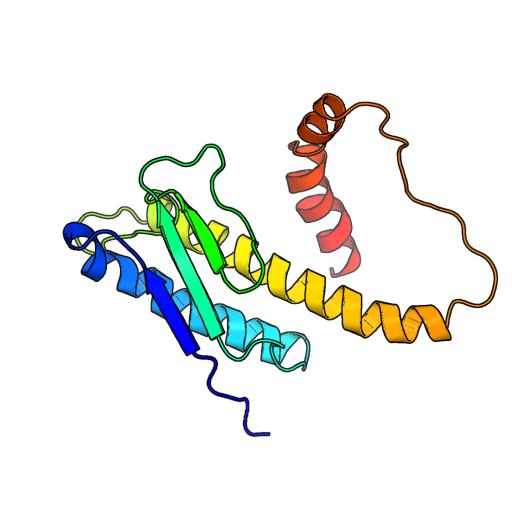-1.832 1.00 90.44 86 GLN A C 1
ATOM 686 O O . GLN A 1 86 ? -5.214 8.521 -2.491 1.00 90.44 86 GLN A O 1
ATOM 691 N N . LYS A 1 87 ? -5.407 9.998 -0.810 1.00 89.19 87 LYS A N 1
ATOM 692 C CA . LYS A 1 87 ? -4.012 9.886 -0.390 1.00 89.19 87 LYS A CA 1
ATOM 693 C C . LYS A 1 87 ? -3.685 8.490 0.139 1.00 89.19 87 LYS A C 1
ATOM 695 O O . LYS A 1 87 ? -2.684 7.925 -0.284 1.00 89.19 87 LYS A O 1
ATOM 700 N N . VAL A 1 88 ? -4.525 7.935 1.014 1.00 92.88 88 VAL A N 1
ATOM 701 C CA . VAL A 1 88 ? -4.382 6.558 1.518 1.00 92.88 88 VAL A CA 1
ATOM 702 C C . VAL A 1 88 ? -4.385 5.570 0.352 1.00 92.88 88 VAL A C 1
ATOM 704 O O . VAL A 1 88 ? -3.476 4.754 0.233 1.00 92.88 88 VAL A O 1
ATOM 707 N N . ALA A 1 89 ? -5.341 5.706 -0.570 1.00 92.81 89 ALA A N 1
ATOM 708 C CA . ALA A 1 89 ? -5.434 4.829 -1.729 1.00 92.81 89 ALA A CA 1
ATOM 709 C C . ALA A 1 89 ? -4.198 4.899 -2.634 1.00 92.81 89 ALA A C 1
ATOM 711 O O . ALA A 1 89 ? -3.692 3.866 -3.068 1.00 92.81 89 ALA A O 1
ATOM 712 N N . SER A 1 90 ? -3.692 6.106 -2.884 1.00 89.75 90 SER A N 1
ATOM 713 C CA . SER A 1 90 ? -2.480 6.330 -3.672 1.00 89.75 90 SER A CA 1
ATOM 714 C C . SER A 1 90 ? -1.253 5.674 -3.033 1.00 89.75 90 SER A C 1
ATOM 716 O O . SER A 1 90 ? -0.518 4.971 -3.719 1.00 89.75 90 SER A O 1
ATOM 718 N N . VAL A 1 91 ? -1.061 5.831 -1.716 1.00 91.25 91 VAL A N 1
ATOM 719 C CA . VAL A 1 91 ? 0.095 5.240 -1.018 1.00 91.25 91 VAL A CA 1
ATOM 720 C C . VAL A 1 91 ? -0.002 3.715 -0.990 1.00 91.25 91 VAL A C 1
ATOM 722 O O . VAL A 1 91 ? 0.962 3.057 -1.352 1.00 91.25 91 VAL A O 1
ATOM 725 N N . ILE A 1 92 ? -1.163 3.136 -0.665 1.00 92.56 92 ILE A N 1
ATOM 726 C CA . ILE A 1 92 ? -1.360 1.674 -0.729 1.00 92.56 92 ILE A CA 1
ATOM 727 C C . ILE A 1 92 ? -1.056 1.144 -2.136 1.00 92.56 92 ILE A C 1
ATOM 729 O O . ILE A 1 92 ? -0.372 0.134 -2.281 1.00 92.56 92 ILE A O 1
ATOM 733 N N . SER A 1 93 ? -1.522 1.846 -3.173 1.00 90.00 93 SER A N 1
ATOM 734 C CA . SER A 1 93 ? -1.249 1.464 -4.563 1.00 90.00 93 SER A CA 1
ATOM 735 C C . SER A 1 93 ? 0.239 1.519 -4.895 1.00 90.00 93 SER A C 1
ATOM 737 O O . SER A 1 93 ? 0.731 0.631 -5.582 1.00 90.00 93 SER A O 1
ATOM 739 N N . HIS A 1 94 ? 0.956 2.529 -4.395 1.00 89.25 94 HIS A N 1
ATOM 740 C CA . HIS A 1 94 ? 2.398 2.670 -4.589 1.00 89.25 94 HIS A CA 1
ATOM 741 C C . HIS A 1 94 ? 3.176 1.502 -3.971 1.00 89.25 94 HIS A C 1
ATOM 743 O O . HIS A 1 94 ? 3.978 0.873 -4.654 1.00 89.25 94 HIS A O 1
ATOM 749 N N . GLU A 1 95 ? 2.894 1.167 -2.711 1.00 90.50 95 GLU A N 1
ATOM 750 C CA . GLU A 1 95 ? 3.612 0.098 -2.008 1.00 90.50 95 GLU A CA 1
ATOM 751 C C . GLU A 1 95 ? 3.338 -1.290 -2.598 1.00 90.50 95 GLU A C 1
ATOM 753 O O . GLU A 1 95 ? 4.240 -2.123 -2.669 1.00 90.50 95 GLU A O 1
ATOM 758 N N . ILE A 1 96 ? 2.101 -1.553 -3.041 1.00 88.38 96 ILE A N 1
ATOM 759 C CA . ILE A 1 96 ? 1.765 -2.818 -3.709 1.00 88.38 96 ILE A CA 1
ATOM 760 C C . ILE A 1 96 ? 2.438 -2.890 -5.082 1.00 88.38 96 ILE A C 1
ATOM 762 O O . ILE A 1 96 ? 3.026 -3.920 -5.402 1.00 88.38 96 ILE A O 1
ATOM 766 N N . ALA A 1 97 ? 2.439 -1.796 -5.851 1.00 85.81 97 ALA A N 1
ATOM 767 C CA . ALA A 1 97 ? 3.105 -1.756 -7.151 1.00 85.81 97 ALA A CA 1
ATOM 768 C C . ALA A 1 97 ? 4.603 -2.090 -7.052 1.00 85.81 97 ALA A C 1
ATOM 770 O O . ALA A 1 97 ? 5.125 -2.759 -7.938 1.00 85.81 97 ALA A O 1
ATOM 771 N N . HIS A 1 98 ? 5.283 -1.712 -5.962 1.00 84.19 98 HIS A N 1
ATOM 772 C CA . HIS A 1 98 ? 6.673 -2.122 -5.713 1.00 84.19 98 HIS A CA 1
ATOM 773 C C . HIS A 1 98 ? 6.846 -3.639 -5.566 1.00 84.19 98 HIS A C 1
ATOM 775 O O . HIS A 1 98 ? 7.859 -4.190 -5.997 1.00 84.19 98 HIS A O 1
ATOM 781 N N . GLN A 1 99 ? 5.865 -4.338 -4.985 1.00 78.69 99 GLN A N 1
ATOM 782 C CA . GLN A 1 99 ? 5.895 -5.803 -4.877 1.00 78.69 99 GLN A CA 1
ATOM 783 C C . GLN A 1 99 ? 5.835 -6.449 -6.265 1.00 78.69 99 GLN A C 1
ATOM 785 O O . GLN A 1 99 ? 6.575 -7.396 -6.546 1.00 78.69 99 GLN A O 1
ATOM 790 N N . ASP A 1 100 ? 4.977 -5.906 -7.130 1.00 72.44 100 ASP A N 1
ATOM 791 C CA . ASP A 1 100 ? 4.770 -6.398 -8.488 1.00 72.44 100 ASP A CA 1
ATOM 792 C C . ASP A 1 100 ? 5.905 -5.984 -9.428 1.00 72.44 100 ASP A C 1
ATOM 794 O O . ASP A 1 100 ? 6.296 -6.778 -10.277 1.00 72.44 100 ASP A O 1
ATOM 798 N N . GLU A 1 101 ? 6.512 -4.805 -9.251 1.00 64.25 101 GLU A N 1
ATOM 799 C CA . GLU A 1 101 ? 7.718 -4.403 -9.981 1.00 64.25 101 GLU A CA 1
ATOM 800 C C . GLU A 1 101 ? 8.886 -5.320 -9.630 1.00 64.25 101 GLU A C 1
ATOM 802 O O . GLU A 1 101 ? 9.511 -5.878 -10.531 1.00 64.25 101 GLU A O 1
ATOM 807 N N . ALA A 1 102 ? 9.160 -5.545 -8.341 1.00 57.62 102 ALA A N 1
ATOM 808 C CA . ALA A 1 102 ? 10.210 -6.469 -7.921 1.00 57.62 102 ALA A CA 1
ATOM 809 C C . ALA A 1 102 ? 9.999 -7.865 -8.531 1.00 57.62 102 ALA A C 1
ATOM 811 O O . ALA A 1 102 ? 10.950 -8.523 -8.963 1.00 57.62 102 ALA A O 1
ATOM 812 N N . PHE A 1 103 ? 8.745 -8.300 -8.629 1.00 60.81 103 PHE A N 1
ATOM 813 C CA . PHE A 1 103 ? 8.377 -9.576 -9.218 1.00 60.81 103 PHE A CA 1
ATOM 814 C C . PHE A 1 103 ? 8.490 -9.606 -10.752 1.00 60.81 103 PHE A C 1
ATOM 816 O O . PHE A 1 103 ? 9.098 -10.538 -11.293 1.00 60.81 103 PHE A O 1
ATOM 823 N N . ALA A 1 104 ? 7.967 -8.598 -11.453 1.00 60.91 104 ALA A N 1
ATOM 824 C CA . ALA A 1 104 ? 8.060 -8.455 -12.901 1.00 60.91 104 ALA A CA 1
ATOM 825 C C . ALA A 1 104 ? 9.522 -8.333 -13.322 1.00 60.91 104 ALA A C 1
ATOM 827 O O . ALA A 1 104 ? 9.960 -9.029 -14.230 1.00 60.91 104 ALA A O 1
ATOM 828 N N . VAL A 1 105 ? 10.319 -7.541 -12.605 1.00 62.28 105 VAL A N 1
ATOM 829 C CA . VAL A 1 105 ? 11.763 -7.445 -12.805 1.00 62.28 105 VAL A CA 1
ATOM 830 C C . VAL A 1 105 ? 12.411 -8.806 -12.598 1.00 62.28 105 VAL A C 1
ATOM 832 O O . VAL A 1 105 ? 13.179 -9.207 -13.453 1.00 62.28 105 VAL A O 1
ATOM 835 N N . GLN A 1 106 ? 12.095 -9.581 -11.563 1.00 58.06 106 GLN A N 1
ATOM 836 C CA . GLN A 1 106 ? 12.703 -10.910 -11.406 1.00 58.06 106 GLN A CA 1
ATOM 837 C C . GLN A 1 106 ? 12.292 -11.918 -12.489 1.00 58.06 106 GLN A C 1
ATOM 839 O O . GLN A 1 106 ? 13.127 -12.706 -12.941 1.00 58.06 106 GLN A O 1
ATOM 844 N N . HIS A 1 107 ? 11.036 -11.894 -12.936 1.00 56.78 107 HIS A N 1
ATOM 845 C CA . HIS A 1 107 ? 10.544 -12.800 -13.978 1.00 56.78 107 HIS A CA 1
ATOM 846 C C . HIS A 1 107 ? 11.068 -12.410 -15.359 1.00 56.78 107 HIS A C 1
ATOM 848 O O . HIS A 1 107 ? 11.586 -13.254 -16.094 1.00 56.78 107 HIS A O 1
ATOM 854 N N . VAL A 1 108 ? 11.013 -11.121 -15.683 1.00 56.97 108 VAL A N 1
ATOM 855 C CA . VAL A 1 108 ? 11.474 -10.565 -16.953 1.00 56.97 108 VAL A CA 1
ATOM 856 C C . VAL A 1 108 ? 13.000 -10.518 -16.999 1.00 56.97 108 VAL A C 1
ATOM 858 O O . VAL A 1 108 ? 13.557 -10.907 -18.015 1.00 56.97 108 VAL A O 1
ATOM 861 N N . GLN A 1 109 ? 13.715 -10.166 -15.921 1.00 55.28 109 GLN A N 1
ATOM 862 C CA . GLN A 1 109 ? 15.186 -10.234 -15.886 1.00 55.28 109 GLN A CA 1
ATOM 863 C C . GLN A 1 109 ? 15.697 -11.655 -16.034 1.00 55.28 109 GLN A C 1
ATOM 865 O O . GLN A 1 109 ? 16.748 -11.831 -16.631 1.00 55.28 109 GLN A O 1
ATOM 870 N N . LYS A 1 110 ? 14.998 -12.684 -15.546 1.00 54.19 110 LYS A N 1
ATOM 871 C CA . LYS A 1 110 ? 15.442 -14.065 -15.773 1.00 54.19 110 LYS A CA 1
ATOM 872 C C . LYS A 1 110 ? 15.398 -14.433 -17.258 1.00 54.19 110 LYS A C 1
ATOM 874 O O . LYS A 1 110 ? 16.304 -15.107 -17.738 1.00 54.19 110 LYS A O 1
ATOM 879 N N . VAL A 1 111 ? 14.384 -13.964 -17.984 1.00 51.16 111 VAL A N 1
ATOM 880 C CA . VAL A 1 111 ? 14.262 -14.165 -19.436 1.00 51.16 111 VAL A CA 1
ATOM 881 C C . VAL A 1 111 ? 15.236 -13.257 -20.194 1.00 51.16 111 VAL A C 1
ATOM 883 O O . VAL A 1 111 ? 16.001 -13.752 -21.013 1.00 51.16 111 VAL A O 1
ATOM 886 N N . LEU A 1 112 ? 15.308 -11.969 -19.848 1.00 53.50 112 LEU A N 1
ATOM 887 C CA . LEU A 1 112 ? 16.256 -11.005 -20.412 1.00 53.50 112 LEU A CA 1
ATOM 888 C C . LEU A 1 112 ? 17.711 -11.388 -20.137 1.00 53.50 112 LEU A C 1
ATOM 890 O O . LEU A 1 112 ? 18.555 -11.157 -20.982 1.00 53.50 112 LEU A O 1
ATOM 894 N N . TYR A 1 113 ? 18.046 -11.991 -18.997 1.00 50.94 113 TYR A N 1
ATOM 895 C CA . TYR A 1 113 ? 19.405 -12.452 -18.700 1.00 50.94 113 TYR A CA 1
ATOM 896 C C . TYR A 1 113 ? 19.833 -13.541 -19.686 1.00 50.94 113 TYR A C 1
ATOM 898 O O . TYR A 1 113 ? 20.942 -13.495 -20.212 1.00 50.94 113 TYR A O 1
ATOM 906 N N . VAL A 1 114 ? 18.925 -14.470 -19.996 1.00 50.12 114 VAL A N 1
ATOM 907 C CA . VAL A 1 114 ? 19.147 -15.513 -21.006 1.00 50.12 114 VAL A CA 1
ATOM 908 C C . VAL A 1 114 ? 19.149 -14.923 -22.428 1.00 50.12 114 VAL A C 1
ATOM 910 O O . VAL A 1 114 ? 19.862 -15.438 -23.286 1.00 50.12 114 VAL A O 1
ATOM 913 N N . ASP A 1 115 ? 18.439 -13.812 -22.653 1.00 44.81 115 ASP A N 1
ATOM 914 C CA . ASP A 1 115 ? 18.327 -13.102 -23.941 1.00 44.81 115 ASP A CA 1
ATOM 915 C C . ASP A 1 115 ? 19.400 -12.001 -24.171 1.00 44.81 115 ASP A C 1
ATOM 917 O O . ASP A 1 115 ? 19.595 -11.527 -25.285 1.00 44.81 115 ASP A O 1
ATOM 921 N N . SER A 1 116 ? 20.142 -11.589 -23.133 1.00 53.69 116 SER A N 1
ATOM 922 C CA . SER A 1 116 ? 21.031 -10.400 -23.135 1.00 53.69 116 SER A CA 1
ATOM 923 C C . SER A 1 116 ? 22.500 -10.665 -23.484 1.00 53.69 116 SER A C 1
ATOM 925 O O . SER A 1 116 ? 23.339 -9.759 -23.415 1.00 53.69 116 SER A O 1
ATOM 927 N N . MET A 1 117 ? 22.853 -11.878 -23.906 1.00 51.25 117 MET A N 1
ATOM 928 C CA . MET A 1 117 ? 24.143 -12.080 -24.573 1.00 51.25 117 MET A CA 1
ATOM 929 C C . MET A 1 117 ? 24.027 -11.506 -25.999 1.00 51.25 117 MET A C 1
ATOM 931 O O . MET A 1 117 ? 23.238 -12.000 -26.785 1.00 51.25 117 MET A O 1
ATOM 935 N N . SER A 1 118 ? 24.737 -10.469 -26.449 1.00 45.94 118 SER A N 1
ATOM 936 C CA . SER A 1 118 ? 25.974 -9.844 -25.988 1.00 45.94 118 SER A CA 1
ATOM 937 C C . SER A 1 118 ? 26.004 -8.336 -26.307 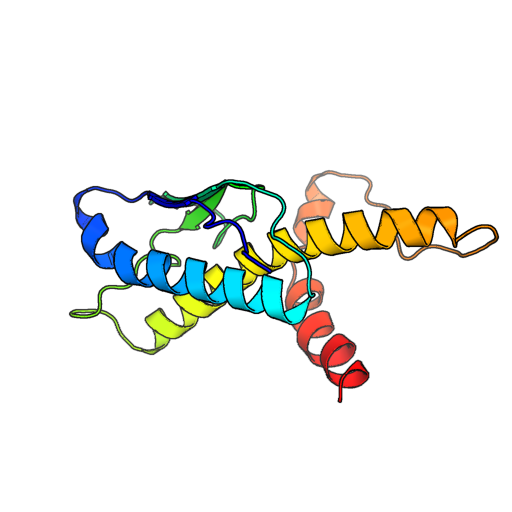1.00 45.94 118 SER A C 1
ATOM 939 O O . SER A 1 118 ? 25.858 -7.934 -27.461 1.00 45.94 118 SER A O 1
ATOM 941 N N . THR A 1 119 ? 26.354 -7.549 -25.282 1.00 47.62 119 THR A N 1
ATOM 942 C CA . THR A 1 119 ? 26.774 -6.127 -25.239 1.00 47.62 119 THR A CA 1
ATOM 943 C C . THR A 1 119 ? 25.689 -5.047 -25.090 1.00 47.62 119 THR A C 1
ATOM 945 O O . THR A 1 119 ? 25.035 -4.628 -26.038 1.00 47.62 119 THR A O 1
ATOM 948 N N . THR A 1 120 ? 25.593 -4.495 -23.873 1.00 36.62 120 THR A N 1
ATOM 949 C CA . THR A 1 120 ? 24.973 -3.190 -23.574 1.00 36.62 120 THR A CA 1
ATOM 950 C C . THR A 1 120 ? 25.646 -2.548 -22.338 1.00 36.62 120 THR A C 1
ATOM 952 O O . THR A 1 120 ? 26.440 -3.195 -21.652 1.00 36.62 120 THR A O 1
ATOM 955 N N . ARG A 1 121 ? 25.431 -1.237 -22.142 1.00 37.62 121 ARG A N 1
ATOM 956 C CA . ARG A 1 121 ? 26.156 -0.303 -21.253 1.00 37.62 121 ARG A CA 1
ATOM 957 C C . ARG A 1 121 ? 25.196 0.419 -20.281 1.00 37.62 121 ARG A C 1
ATOM 959 O O . ARG A 1 121 ? 24.017 0.530 -20.604 1.00 37.62 121 ARG A O 1
ATOM 966 N N . PRO A 1 122 ? 25.666 0.904 -19.113 1.00 43.91 122 PRO A N 1
ATOM 967 C CA . PRO A 1 122 ? 24.819 1.002 -17.917 1.00 43.91 122 PRO A CA 1
ATOM 968 C C . PRO A 1 122 ? 24.213 2.388 -17.623 1.00 43.91 122 PRO A C 1
ATOM 970 O O . PRO A 1 122 ? 24.779 3.414 -17.992 1.00 43.91 122 PRO A O 1
ATOM 973 N N . VAL A 1 123 ? 23.111 2.392 -16.859 1.00 49.25 123 VAL A N 1
ATOM 974 C CA . VAL A 1 123 ? 22.417 3.559 -16.269 1.00 49.25 123 VAL A CA 1
ATOM 975 C C . VAL A 1 123 ? 22.670 3.576 -14.751 1.00 49.25 123 VAL A C 1
ATOM 977 O O . VAL A 1 123 ? 21.748 3.465 -13.954 1.00 49.25 123 VAL A O 1
ATOM 980 N N . PHE A 1 124 ? 23.932 3.610 -14.318 1.00 55.00 124 PHE A N 1
ATOM 981 C CA . PHE A 1 124 ? 24.273 3.625 -12.888 1.00 55.00 124 PHE A CA 1
ATOM 982 C C . PHE A 1 124 ? 25.101 4.861 -12.558 1.00 55.00 124 PHE A C 1
ATOM 984 O O . PHE A 1 124 ? 26.098 5.143 -13.225 1.00 55.00 124 PHE A O 1
ATOM 991 N N . LEU A 1 125 ? 24.693 5.578 -11.512 1.00 55.53 125 LEU A N 1
ATOM 992 C CA . LEU A 1 125 ? 25.517 6.589 -10.864 1.00 55.53 125 LEU A CA 1
ATOM 993 C C . LEU A 1 125 ? 26.312 5.903 -9.746 1.00 55.53 125 LEU A C 1
ATOM 995 O O . LEU A 1 125 ? 25.719 5.185 -8.939 1.00 55.53 125 LEU A O 1
ATOM 999 N N . PRO A 1 126 ? 27.642 6.064 -9.697 1.00 54.78 126 PRO A N 1
ATOM 1000 C CA . PRO A 1 126 ? 28.421 5.549 -8.585 1.00 54.78 126 PRO A CA 1
ATOM 1001 C C . PRO A 1 126 ? 28.076 6.347 -7.324 1.00 54.78 126 PRO A C 1
ATOM 1003 O O . PRO A 1 126 ? 28.197 7.569 -7.316 1.00 54.78 126 PRO A O 1
ATOM 1006 N N . VAL A 1 127 ? 27.666 5.643 -6.272 1.00 56.22 127 VAL A N 1
ATOM 1007 C CA . VAL A 1 127 ? 27.446 6.203 -4.934 1.00 56.22 127 VAL A CA 1
ATOM 1008 C C . VAL A 1 127 ? 28.592 5.731 -4.050 1.00 56.22 127 VAL A C 1
ATOM 1010 O O . VAL A 1 127 ? 28.933 4.546 -4.067 1.00 56.22 127 VAL A O 1
ATOM 1013 N N . SER A 1 128 ? 29.228 6.645 -3.321 1.00 71.44 128 SER A N 1
ATOM 1014 C CA . SER A 1 128 ? 30.443 6.343 -2.551 1.00 71.44 128 SER A CA 1
ATOM 1015 C C . SER A 1 128 ? 30.242 6.386 -1.038 1.00 71.44 128 SER A C 1
ATOM 1017 O O . SER A 1 128 ? 31.055 5.815 -0.303 1.00 71.44 128 SER A O 1
ATOM 1019 N N . HIS A 1 129 ? 29.145 6.990 -0.566 1.00 66.19 129 HIS A N 1
ATOM 1020 C CA . HIS A 1 129 ? 28.822 7.089 0.855 1.00 66.19 129 HIS A CA 1
ATOM 1021 C C . HIS A 1 129 ? 27.333 6.811 1.146 1.00 66.19 129 HIS A C 1
ATOM 1023 O O . HIS A 1 129 ? 26.488 7.194 0.343 1.00 66.19 129 HIS A O 1
ATOM 1029 N N . PRO A 1 130 ? 26.970 6.179 2.284 1.00 68.44 130 PRO A N 1
ATOM 1030 C CA . PRO A 1 130 ? 25.572 5.875 2.612 1.00 68.44 130 PRO A CA 1
ATOM 1031 C C . PRO A 1 130 ? 24.653 7.102 2.671 1.00 68.44 130 PRO A C 1
ATOM 1033 O O . PRO A 1 130 ? 23.474 6.993 2.347 1.00 68.44 130 PRO A O 1
ATOM 1036 N N . ASP A 1 131 ? 25.185 8.268 3.041 1.00 66.12 131 ASP A N 1
ATOM 1037 C CA . ASP A 1 131 ? 24.403 9.506 3.134 1.00 66.12 131 ASP A CA 1
ATOM 1038 C C . ASP A 1 131 ? 23.938 10.011 1.755 1.00 66.12 131 ASP A C 1
ATOM 1040 O O . ASP A 1 131 ? 22.843 10.558 1.638 1.00 66.12 131 ASP A O 1
ATOM 1044 N N . GLU A 1 132 ? 24.707 9.732 0.696 1.00 63.19 132 GLU A N 1
ATOM 1045 C CA . GLU A 1 132 ? 24.374 10.069 -0.700 1.00 63.19 132 GLU A CA 1
ATOM 1046 C C . GLU A 1 132 ? 23.207 9.214 -1.240 1.00 63.19 132 GLU A C 1
ATOM 1048 O O . GLU A 1 132 ? 22.565 9.578 -2.222 1.00 63.19 132 GLU A O 1
ATOM 1053 N N . ILE A 1 133 ? 22.891 8.081 -0.595 1.00 60.81 133 ILE A N 1
ATOM 1054 C CA . ILE A 1 133 ? 21.770 7.212 -0.988 1.00 60.81 133 ILE A CA 1
ATOM 1055 C C . ILE A 1 133 ? 20.438 7.895 -0.675 1.00 60.81 133 ILE A C 1
ATOM 1057 O O . ILE A 1 133 ? 19.512 7.837 -1.481 1.00 60.81 133 ILE A O 1
ATOM 1061 N N . ASN A 1 134 ? 20.333 8.588 0.460 1.00 59.38 134 ASN A N 1
ATOM 1062 C CA . ASN A 1 134 ? 19.088 9.255 0.843 1.00 59.38 134 ASN A CA 1
ATOM 1063 C C . ASN A 1 134 ? 18.735 10.422 -0.092 1.00 59.38 134 ASN A C 1
ATOM 1065 O O . ASN A 1 134 ? 17.557 10.714 -0.284 1.00 59.38 134 ASN A O 1
ATOM 1069 N N . GLU A 1 135 ? 19.735 11.042 -0.721 1.00 60.47 135 GLU A N 1
ATOM 1070 C CA . GLU A 1 135 ? 19.540 12.108 -1.710 1.00 60.47 135 GLU A CA 1
ATOM 1071 C C . GLU A 1 135 ? 18.917 11.598 -3.018 1.00 60.47 135 GLU A C 1
ATOM 1073 O O . GLU A 1 135 ? 18.376 12.389 -3.785 1.00 60.47 135 GLU A O 1
ATOM 1078 N N . SER A 1 136 ? 18.927 10.281 -3.261 1.00 58.66 136 SER A N 1
ATOM 1079 C CA . SER A 1 136 ? 18.285 9.685 -4.439 1.00 58.66 136 SER A CA 1
ATOM 1080 C C . SER A 1 136 ? 16.754 9.568 -4.330 1.00 58.66 136 SER A C 1
ATOM 1082 O O . SER A 1 136 ? 16.076 9.441 -5.354 1.00 58.66 136 SER A O 1
ATOM 1084 N N . PHE A 1 137 ? 16.189 9.674 -3.118 1.00 59.50 137 PHE A N 1
ATOM 1085 C CA . PHE A 1 137 ? 14.741 9.664 -2.862 1.00 59.50 137 PHE A CA 1
ATOM 1086 C C . PHE A 1 137 ? 14.133 11.070 -2.996 1.00 59.50 137 PHE A C 1
ATOM 1088 O O . PHE A 1 137 ? 13.592 11.636 -2.044 1.00 59.50 137 PHE A O 1
ATOM 1095 N N . ASP A 1 138 ? 14.232 11.651 -4.191 1.00 57.03 138 ASP A N 1
ATOM 1096 C CA . ASP A 1 138 ? 13.826 13.027 -4.475 1.00 57.03 138 ASP A CA 1
ATOM 1097 C C . ASP A 1 138 ? 12.645 13.133 -5.463 1.00 57.03 138 ASP A C 1
ATOM 1099 O O . ASP A 1 138 ? 12.169 12.166 -6.065 1.00 57.03 138 ASP A O 1
ATOM 1103 N N . THR A 1 139 ? 12.151 14.354 -5.667 1.00 52.75 139 THR A N 1
ATOM 1104 C CA . THR A 1 139 ? 11.047 14.627 -6.599 1.00 52.75 139 THR A CA 1
ATOM 1105 C C . THR A 1 139 ? 11.382 14.240 -8.045 1.00 52.75 139 THR A C 1
ATOM 1107 O O . THR A 1 139 ? 10.466 13.969 -8.821 1.00 52.75 139 THR A O 1
ATOM 1110 N N . ILE A 1 140 ? 12.659 14.195 -8.442 1.00 54.38 140 ILE A N 1
ATOM 1111 C CA . ILE A 1 140 ? 13.052 13.791 -9.797 1.00 54.38 140 ILE A CA 1
ATOM 1112 C C . ILE A 1 140 ? 12.783 12.295 -9.973 1.00 54.38 140 ILE A C 1
ATOM 1114 O O . ILE A 1 140 ? 12.097 11.925 -10.930 1.00 54.38 140 ILE A O 1
ATOM 1118 N N . SER A 1 141 ? 13.233 11.468 -9.029 1.00 53.25 141 SER A N 1
ATOM 1119 C CA . SER A 1 141 ? 12.982 10.025 -9.015 1.00 53.25 141 SER A CA 1
ATOM 1120 C C . SER A 1 141 ? 11.482 9.705 -8.986 1.00 53.25 141 SER A C 1
ATOM 1122 O O . SER A 1 141 ? 11.009 8.911 -9.796 1.00 53.25 141 SER A O 1
ATOM 1124 N N . TYR A 1 142 ? 10.701 10.382 -8.135 1.00 54.34 142 TYR A N 1
ATOM 1125 C CA . TYR A 1 142 ? 9.270 10.079 -7.975 1.00 54.34 142 TYR A CA 1
ATOM 1126 C C . TYR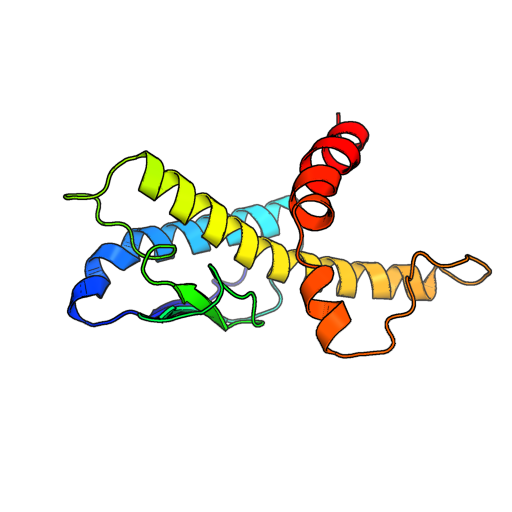 A 1 142 ? 8.350 10.721 -9.026 1.00 54.34 142 TYR A C 1
ATOM 1128 O O . TYR A 1 142 ? 7.357 10.118 -9.435 1.00 54.34 142 TYR A O 1
ATOM 1136 N N . SER A 1 143 ? 8.630 11.953 -9.462 1.00 50.75 143 SER A N 1
ATOM 1137 C CA . SER A 1 143 ? 7.693 12.738 -10.290 1.00 50.75 143 SER A CA 1
ATOM 1138 C C . SER A 1 143 ? 8.104 12.819 -11.756 1.00 50.75 143 SER A C 1
ATOM 1140 O O . SER A 1 143 ? 7.253 12.735 -12.636 1.00 50.75 143 SER A O 1
ATOM 1142 N N . LYS A 1 144 ? 9.395 12.958 -12.072 1.00 37.19 144 LYS A N 1
ATOM 1143 C CA . LYS A 1 144 ? 9.814 13.111 -13.475 1.00 37.19 144 LYS A CA 1
ATOM 1144 C C . LYS A 1 144 ? 9.654 11.803 -14.252 1.00 37.19 144 LYS A C 1
ATOM 1146 O O . LYS A 1 144 ? 9.153 11.801 -15.372 1.00 37.19 144 LYS A O 1
ATOM 1151 N N . VAL A 1 145 ? 10.027 10.678 -13.641 1.00 43.00 145 VAL A N 1
ATOM 1152 C CA . VAL A 1 145 ? 9.925 9.351 -14.272 1.00 43.00 145 VAL A CA 1
ATOM 1153 C C . VAL A 1 145 ? 8.462 8.946 -14.496 1.00 43.00 145 VAL A C 1
ATOM 1155 O O . VAL A 1 145 ? 8.112 8.486 -15.586 1.00 43.00 145 VAL A O 1
ATOM 1158 N N . SER A 1 146 ? 7.598 9.180 -13.502 1.00 46.75 146 SER A N 1
ATOM 1159 C CA . SER A 1 146 ? 6.174 8.826 -13.561 1.00 46.75 146 SER A CA 1
ATOM 1160 C C . SER A 1 146 ? 5.385 9.673 -14.564 1.00 46.75 146 SER A C 1
ATOM 1162 O O . SER A 1 146 ? 4.544 9.138 -15.289 1.00 46.75 146 SER A O 1
ATOM 1164 N N . THR A 1 147 ? 5.666 10.978 -14.650 1.00 39.72 147 THR A N 1
ATOM 1165 C CA . THR A 1 147 ? 4.878 11.896 -15.488 1.00 39.72 147 THR A CA 1
ATOM 1166 C C . THR A 1 147 ? 5.404 12.027 -16.918 1.00 39.72 147 THR A C 1
ATOM 1168 O O . THR A 1 147 ? 4.591 12.077 -17.839 1.00 39.72 147 THR A O 1
ATOM 1171 N N . ASP A 1 148 ? 6.727 12.046 -17.123 1.00 30.62 148 ASP A N 1
ATOM 1172 C CA . ASP A 1 148 ? 7.314 12.427 -18.419 1.00 30.62 148 ASP A CA 1
ATOM 1173 C C . ASP A 1 148 ? 7.824 11.240 -19.247 1.00 30.62 148 ASP A C 1
ATOM 1175 O O . ASP A 1 148 ? 7.835 11.311 -20.473 1.00 30.62 148 ASP A O 1
ATOM 1179 N N . LEU A 1 149 ? 8.256 10.147 -18.610 1.00 34.31 149 LEU A N 1
ATOM 1180 C CA . LEU A 1 149 ? 8.876 9.014 -19.310 1.00 34.31 149 LEU A CA 1
ATOM 1181 C C . LEU A 1 149 ? 7.900 7.860 -19.522 1.00 34.31 149 LEU A C 1
ATOM 1183 O O . LEU A 1 149 ? 7.671 7.458 -20.659 1.00 34.31 149 LEU A O 1
ATOM 1187 N N . ILE A 1 150 ? 7.280 7.348 -18.457 1.00 48.78 150 ILE A N 1
ATOM 1188 C CA . ILE A 1 150 ? 6.366 6.201 -18.578 1.00 48.78 150 ILE A CA 1
ATOM 1189 C C . ILE A 1 150 ? 5.094 6.612 -19.332 1.00 48.78 150 ILE A C 1
ATOM 1191 O O . ILE A 1 150 ? 4.668 5.930 -20.262 1.00 48.78 150 ILE A O 1
ATOM 1195 N N . ARG A 1 151 ? 4.516 7.774 -19.006 1.00 36.72 151 ARG A N 1
ATOM 1196 C CA . ARG A 1 151 ? 3.271 8.236 -19.636 1.00 36.72 151 ARG A CA 1
ATOM 1197 C C . ARG A 1 151 ? 3.409 8.550 -21.131 1.00 36.72 151 ARG A C 1
ATOM 1199 O O . ARG A 1 151 ? 2.438 8.367 -21.848 1.00 36.72 151 ARG A O 1
ATOM 1206 N N . TYR A 1 152 ? 4.579 8.997 -21.592 1.00 36.97 152 TYR A N 1
ATOM 1207 C CA . TYR A 1 152 ? 4.836 9.357 -22.998 1.00 36.97 152 TYR A CA 1
ATOM 1208 C C . TYR A 1 152 ? 5.205 8.150 -23.881 1.00 36.97 152 TYR A C 1
ATOM 1210 O O . TYR A 1 152 ? 5.200 8.242 -25.101 1.00 36.97 152 TYR A O 1
ATOM 1218 N N . ILE A 1 153 ? 5.578 7.017 -23.276 1.00 46.91 153 ILE A N 1
ATOM 1219 C CA . ILE A 1 153 ? 5.887 5.776 -24.005 1.00 46.91 153 ILE A CA 1
ATOM 1220 C C . ILE A 1 153 ? 4.617 4.942 -24.229 1.00 46.91 153 ILE A C 1
ATOM 1222 O O . ILE A 1 153 ? 4.507 4.252 -25.240 1.00 46.91 153 ILE A O 1
ATOM 1226 N N . TYR A 1 154 ? 3.662 5.008 -23.299 1.00 44.22 154 TYR A N 1
ATOM 1227 C CA . TYR A 1 154 ? 2.420 4.229 -23.344 1.00 44.22 154 TYR A CA 1
ATOM 1228 C C . TYR A 1 154 ? 1.207 4.984 -23.933 1.00 44.22 154 TYR A C 1
ATOM 1230 O O . TYR A 1 154 ? 0.146 4.376 -24.076 1.00 44.22 154 TYR A O 1
ATOM 1238 N N . PHE A 1 155 ? 1.349 6.265 -24.301 1.00 34.69 155 PHE A N 1
ATOM 1239 C CA . PHE A 1 155 ? 0.339 7.085 -24.992 1.00 34.69 155 PHE A CA 1
ATOM 1240 C C . PHE A 1 155 ? 0.981 7.954 -26.072 1.00 34.69 155 PHE A C 1
ATOM 1242 O O . PHE A 1 155 ? 0.297 8.207 -27.091 1.00 34.69 155 PHE A O 1
#

pLDDT: mean 74.41, std 19.37, range [30.62, 95.44]

Sequence (155 aa):
MAFLCIQFTVWARPDLITAAEFALDLGKTIINFFEDYFELAYPLEKTDMLAVPHFAAGAMENWGLLIFREATLIWDPVSGIENAKQKVASVISHEIAHQDEAFAVQHVQKVLYVDSMSTTRPVFLPVSHPDEINESFDTISYSKVSTDLIRYIYF

InterPro domains:
  IPR014782 Peptidase M1, membrane alanine aminopeptidase [PF01433] (22-99)
  IPR027268 Peptidase M4/M1, CTD superfamily [G3DSA:1.10.390.10] (5-99)
  IPR027268 Peptidase M4/M1, CTD superfamily [G3DSA:1.10.390.10] (100-153)
  IPR050344 Peptidase M1 family aminopeptidases [PTHR11533] (8-99)

Organism: Hymenolepis diminuta (NCBI:txid6216)